Protein AF-A0A8T5KR91-F1 (afdb_monomer)

Structure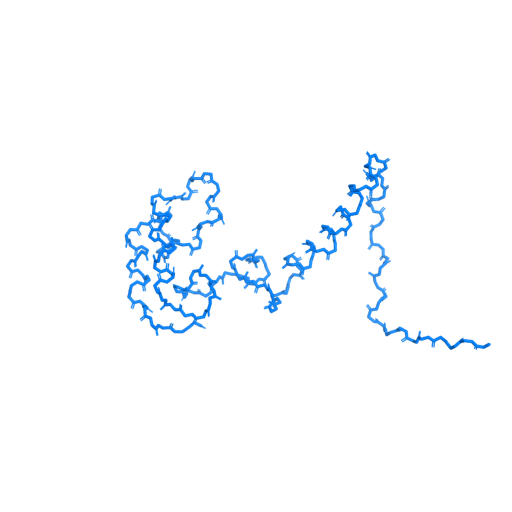 (mmCIF, N/CA/C/O backbone):
data_AF-A0A8T5KR91-F1
#
_entry.id   AF-A0A8T5KR91-F1
#
loop_
_atom_site.group_PDB
_atom_site.id
_atom_site.type_symbol
_atom_site.label_atom_id
_atom_site.label_alt_id
_atom_site.label_comp_id
_atom_site.label_asym_id
_atom_site.label_entity_id
_atom_site.label_seq_id
_atom_site.pdbx_PDB_ins_code
_atom_site.Cartn_x
_atom_site.Cartn_y
_atom_site.Cartn_z
_atom_site.occupancy
_atom_site.B_iso_or_equiv
_atom_site.auth_seq_id
_atom_site.auth_comp_id
_atom_site.auth_asym_id
_atom_site.auth_atom_id
_atom_site.pdbx_PDB_model_num
ATOM 1 N N . GLN A 1 1 ? 14.847 -0.478 58.994 1.00 41.19 1 GLN A N 1
ATOM 2 C CA . GLN A 1 1 ? 13.591 -1.063 58.486 1.00 41.19 1 GLN A CA 1
ATOM 3 C C . GLN A 1 1 ? 13.311 -0.390 57.157 1.00 41.19 1 GLN A C 1
ATOM 5 O O . GLN A 1 1 ? 13.136 0.819 57.150 1.00 41.19 1 GLN A O 1
ATOM 10 N N . PHE A 1 2 ? 13.364 -1.135 56.058 1.00 32.75 2 PHE A N 1
ATOM 11 C CA . PHE A 1 2 ? 12.922 -0.674 54.744 1.00 32.75 2 PHE A CA 1
ATOM 12 C C . PHE A 1 2 ? 11.943 -1.722 54.219 1.00 32.75 2 PHE A C 1
ATOM 14 O O . PHE A 1 2 ? 12.216 -2.918 54.314 1.00 32.75 2 PHE A O 1
ATOM 21 N N . ASN A 1 3 ? 10.770 -1.255 53.797 1.00 34.75 3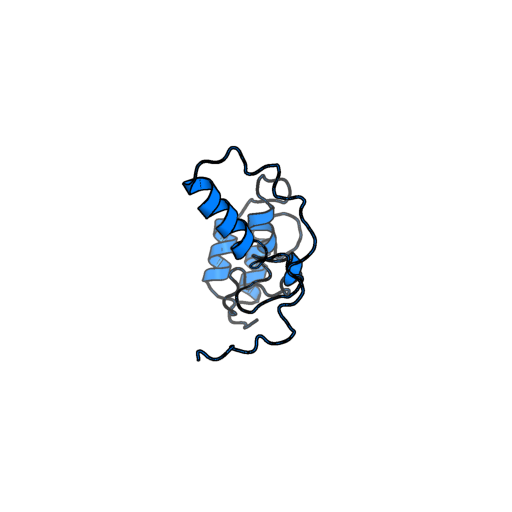 ASN A N 1
ATOM 22 C CA . ASN A 1 3 ? 9.639 -2.081 53.395 1.00 34.75 3 ASN A CA 1
ATOM 23 C C . ASN A 1 3 ? 9.931 -2.812 52.083 1.00 34.75 3 ASN A C 1
ATOM 25 O O . ASN A 1 3 ? 10.434 -2.211 51.136 1.00 34.75 3 ASN A O 1
ATOM 29 N N . ALA A 1 4 ? 9.563 -4.091 52.028 1.00 37.44 4 ALA A N 1
ATOM 30 C CA . ALA A 1 4 ? 9.490 -4.843 50.787 1.00 37.44 4 ALA A CA 1
ATOM 31 C C . ALA A 1 4 ? 8.277 -4.363 49.973 1.00 37.44 4 ALA A C 1
ATOM 33 O O . ALA A 1 4 ? 7.162 -4.307 50.493 1.00 37.44 4 ALA A O 1
ATOM 34 N N . VAL A 1 5 ? 8.503 -4.016 48.707 1.00 41.53 5 VAL A N 1
ATOM 35 C CA . VAL A 1 5 ? 7.446 -3.816 47.709 1.00 41.53 5 VAL A CA 1
ATOM 36 C C . VAL A 1 5 ? 7.018 -5.204 47.232 1.00 41.53 5 VAL A C 1
ATOM 38 O O . VAL A 1 5 ? 7.860 -5.993 46.809 1.00 41.53 5 VAL A O 1
ATOM 41 N N . SER A 1 6 ? 5.732 -5.537 47.347 1.00 45.31 6 SER A N 1
ATOM 42 C CA . SER A 1 6 ? 5.188 -6.794 46.829 1.00 45.31 6 SER A CA 1
ATOM 43 C C . SER A 1 6 ? 5.063 -6.721 45.309 1.00 45.31 6 SER A C 1
ATOM 45 O O . SER A 1 6 ? 4.271 -5.929 44.799 1.00 45.31 6 SER A O 1
ATOM 47 N N . VAL A 1 7 ? 5.824 -7.559 44.611 1.00 43.34 7 VAL A N 1
ATOM 48 C CA . VAL A 1 7 ? 5.693 -7.786 43.169 1.00 43.34 7 VAL A CA 1
ATOM 49 C C . VAL A 1 7 ? 4.540 -8.768 42.939 1.00 43.34 7 VAL A C 1
ATOM 51 O O . VAL A 1 7 ? 4.463 -9.799 43.613 1.00 43.34 7 VAL A O 1
ATOM 54 N N . SER A 1 8 ? 3.606 -8.419 42.052 1.00 41.50 8 SER A N 1
ATOM 55 C CA . SER A 1 8 ? 2.461 -9.259 41.691 1.00 41.50 8 SER A CA 1
ATOM 56 C C . SER A 1 8 ? 2.901 -10.493 40.904 1.00 41.50 8 SER A C 1
ATOM 58 O O . SER A 1 8 ? 3.898 -10.484 40.192 1.00 41.50 8 SER A O 1
ATOM 60 N N . SER A 1 9 ? 2.124 -11.567 41.019 1.00 47.62 9 SER A N 1
ATOM 61 C CA . SER A 1 9 ? 2.372 -12.911 40.474 1.00 47.62 9 SER A CA 1
ATOM 62 C C . SER A 1 9 ? 2.439 -13.030 38.939 1.00 47.62 9 SER A C 1
ATOM 64 O O . SER A 1 9 ? 2.390 -14.142 38.422 1.00 47.62 9 SER A O 1
ATOM 66 N N . SER A 1 10 ? 2.531 -11.922 38.207 1.00 43.81 10 SER A N 1
ATOM 67 C CA . SER A 1 10 ? 2.777 -11.873 36.761 1.00 43.81 10 SER A CA 1
ATOM 68 C C . SER A 1 10 ? 4.258 -12.044 36.408 1.00 43.81 10 SER A C 1
ATOM 70 O O . SER A 1 10 ? 4.575 -12.519 35.325 1.00 43.81 10 SER A O 1
ATOM 72 N N . ASP A 1 11 ? 5.170 -11.740 37.336 1.00 43.94 11 ASP A N 1
ATOM 73 C CA . ASP A 1 11 ? 6.605 -11.611 37.029 1.00 43.94 11 ASP A CA 1
ATOM 74 C C . ASP A 1 11 ? 7.379 -12.932 37.190 1.00 43.94 11 ASP A C 1
ATOM 76 O O . ASP A 1 11 ? 8.609 -12.965 37.227 1.00 43.94 11 ASP A O 1
ATOM 80 N N . GLN A 1 12 ? 6.668 -14.056 37.316 1.00 46.19 12 GLN A N 1
ATOM 81 C CA . GLN A 1 12 ? 7.258 -15.334 37.713 1.00 46.19 12 GLN A CA 1
ATOM 82 C C . GLN A 1 12 ? 7.665 -16.261 36.562 1.00 46.19 12 GLN A C 1
ATOM 84 O O . GLN A 1 12 ? 7.841 -17.459 36.779 1.00 46.19 12 GLN A O 1
ATOM 89 N N . LYS A 1 13 ? 7.885 -15.734 35.354 1.00 42.72 13 LYS A N 1
ATOM 90 C CA . LYS A 1 13 ? 8.383 -16.547 34.235 1.00 42.72 13 LYS A CA 1
ATOM 91 C C . LYS A 1 13 ? 9.566 -15.922 33.496 1.00 42.72 13 LYS A C 1
ATOM 93 O O . LYS A 1 13 ? 9.601 -15.878 32.280 1.00 42.72 13 LYS A O 1
ATOM 98 N N . LEU A 1 14 ? 10.572 -15.489 34.253 1.00 43.12 14 LEU A N 1
ATOM 99 C CA . LEU A 1 14 ? 11.935 -15.281 33.745 1.00 43.12 14 LEU A CA 1
ATOM 100 C C . LEU A 1 14 ? 12.851 -16.439 34.164 1.00 43.12 14 LEU A C 1
ATOM 102 O O . LEU A 1 14 ? 13.928 -16.226 34.717 1.00 43.12 14 LEU A O 1
ATOM 106 N N . THR A 1 15 ? 12.416 -17.684 33.959 1.00 47.44 15 THR A N 1
ATOM 107 C CA . THR A 1 15 ? 13.301 -18.850 34.077 1.00 47.44 15 THR A CA 1
ATOM 108 C C . THR A 1 15 ? 12.973 -19.880 32.997 1.00 47.44 15 THR A C 1
ATOM 110 O O . THR A 1 15 ? 11.818 -20.273 32.853 1.00 47.44 15 THR A O 1
ATOM 113 N N . ALA A 1 16 ? 14.035 -20.323 32.307 1.00 42.16 16 ALA A N 1
ATOM 114 C CA . ALA A 1 16 ? 14.085 -21.030 31.016 1.00 42.16 16 ALA A CA 1
ATOM 115 C C . ALA A 1 16 ? 13.865 -20.041 29.853 1.00 42.16 16 ALA A C 1
ATOM 117 O O . ALA A 1 16 ? 12.781 -19.499 29.728 1.00 42.16 16 ALA A O 1
ATOM 118 N N . ASP A 1 17 ? 14.881 -19.620 29.088 1.00 41.66 17 ASP A N 1
ATOM 119 C CA . ASP A 1 17 ? 15.822 -20.481 28.358 1.00 41.66 17 ASP A CA 1
ATOM 120 C C . ASP A 1 17 ? 17.261 -19.915 28.346 1.00 41.66 17 ASP A C 1
ATOM 122 O O . ASP A 1 17 ? 17.578 -18.914 27.700 1.00 41.66 17 ASP A O 1
ATOM 126 N N . ASN A 1 18 ? 18.170 -20.576 29.068 1.00 46.12 18 ASN A N 1
ATOM 127 C CA . ASN A 1 18 ? 19.588 -20.206 29.186 1.00 46.12 18 ASN A CA 1
ATOM 128 C C . ASN A 1 18 ? 20.440 -20.642 27.971 1.00 46.12 18 ASN A C 1
ATOM 130 O O . ASN A 1 18 ? 21.560 -21.107 28.156 1.00 46.12 18 ASN A O 1
ATOM 134 N N . GLU A 1 19 ? 19.957 -20.493 26.737 1.00 46.78 19 GLU A N 1
ATOM 135 C CA . GLU A 1 19 ? 20.755 -20.824 25.535 1.00 46.78 19 GLU A CA 1
ATOM 136 C C . GLU A 1 19 ? 21.437 -19.606 24.885 1.00 46.78 19 GLU A C 1
ATOM 138 O O . GLU A 1 19 ? 22.218 -19.742 23.951 1.00 46.78 19 GLU A O 1
ATOM 143 N N . TRP A 1 20 ? 21.221 -18.395 25.406 1.00 43.59 20 TRP A N 1
ATOM 144 C CA . TRP A 1 20 ? 21.738 -17.165 24.790 1.00 43.59 20 TRP A CA 1
ATOM 145 C C . TRP A 1 20 ? 23.113 -16.702 25.297 1.00 43.59 20 TRP A C 1
ATOM 147 O O . TRP A 1 20 ? 23.702 -15.793 24.715 1.00 43.59 20 TRP A O 1
ATOM 157 N N . TYR A 1 21 ? 23.651 -17.298 26.366 1.00 43.75 21 TYR A N 1
ATOM 158 C CA . TYR A 1 21 ? 24.854 -16.783 27.038 1.00 43.75 21 TYR A CA 1
ATOM 159 C C . TYR A 1 21 ? 26.193 -17.213 26.424 1.00 43.75 21 TYR A C 1
ATOM 161 O O . TYR A 1 21 ? 27.216 -16.618 26.760 1.00 43.75 21 TYR A O 1
ATOM 169 N N . GLU A 1 22 ? 26.229 -18.183 25.507 1.00 42.66 22 GLU A N 1
ATOM 170 C CA . GLU A 1 22 ? 27.510 -18.625 24.930 1.00 42.66 22 GLU A CA 1
ATOM 171 C C . GLU A 1 22 ? 27.968 -17.781 23.725 1.00 42.66 22 GLU A C 1
ATOM 173 O O . GLU A 1 22 ? 29.168 -17.694 23.465 1.00 42.66 22 GLU A O 1
ATOM 178 N N . HIS A 1 23 ? 27.062 -17.066 23.044 1.00 44.38 23 HIS A N 1
ATOM 179 C CA . HIS A 1 23 ? 27.381 -16.348 21.798 1.00 44.38 23 HIS A CA 1
ATOM 180 C C . HIS A 1 23 ? 27.677 -14.844 21.939 1.00 44.38 23 HIS A C 1
ATOM 182 O O . HIS A 1 23 ? 28.169 -14.235 20.992 1.00 44.38 23 HIS A O 1
ATOM 188 N N . VAL A 1 24 ? 27.453 -14.237 23.108 1.00 52.47 24 VAL A N 1
ATOM 189 C CA . VAL A 1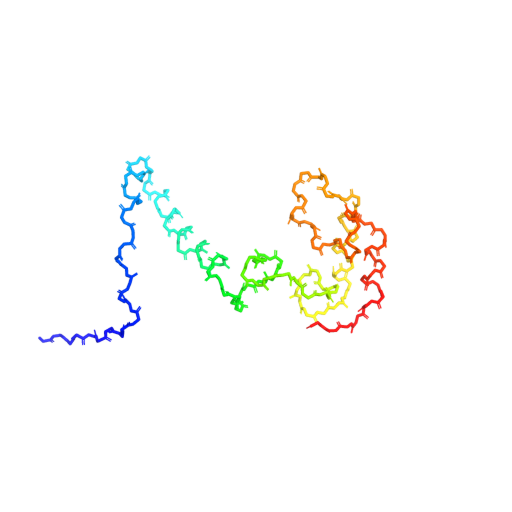 24 ? 27.618 -12.778 23.321 1.00 52.47 24 VAL A CA 1
ATOM 190 C C . VAL A 1 24 ? 29.009 -12.377 23.834 1.00 52.47 24 VAL A C 1
ATOM 192 O O . VAL A 1 24 ? 29.282 -11.203 24.064 1.00 52.47 24 VAL A O 1
ATOM 195 N N . SER A 1 25 ? 29.913 -13.342 24.009 1.00 51.00 25 SER A N 1
ATOM 196 C CA . SER A 1 25 ? 31.232 -13.155 24.632 1.00 51.00 25 SER A CA 1
ATOM 197 C C . SER A 1 25 ? 32.263 -12.411 23.765 1.00 51.00 25 SER A C 1
ATOM 199 O O . SER A 1 25 ? 33.343 -12.094 24.260 1.00 51.00 25 SER A O 1
ATOM 201 N N . ASN A 1 26 ? 31.931 -12.091 22.507 1.00 49.94 26 ASN A N 1
ATOM 202 C CA . ASN A 1 26 ? 32.840 -11.467 21.533 1.00 49.94 26 ASN A CA 1
ATOM 203 C C . ASN A 1 26 ? 32.354 -10.111 20.976 1.00 49.94 26 ASN A C 1
ATOM 205 O O . ASN A 1 26 ? 32.924 -9.627 19.999 1.00 49.94 26 ASN A O 1
ATOM 209 N N . LEU A 1 27 ? 31.314 -9.508 21.556 1.00 52.56 27 LEU A N 1
ATOM 210 C CA . LEU A 1 27 ? 30.773 -8.216 21.112 1.00 52.56 27 LEU A CA 1
ATOM 211 C C . LEU A 1 27 ? 31.338 -7.059 21.955 1.00 52.56 27 LEU A C 1
ATOM 213 O O . LEU A 1 27 ? 31.574 -7.223 23.156 1.00 52.56 27 LEU A O 1
ATOM 217 N N . TYR A 1 28 ? 31.595 -5.896 21.339 1.00 54.28 28 TYR A N 1
ATOM 218 C CA . TYR A 1 28 ? 32.072 -4.720 22.075 1.00 54.28 28 TYR A CA 1
ATOM 219 C C . TYR A 1 28 ? 30.962 -4.193 23.012 1.00 54.28 28 TYR A C 1
ATOM 221 O O . TYR A 1 28 ? 29.782 -4.416 22.749 1.00 54.28 28 TYR A O 1
ATOM 229 N N . PRO A 1 29 ? 31.292 -3.471 24.103 1.00 57.25 29 PRO A N 1
ATOM 230 C CA . PRO A 1 29 ? 30.301 -3.008 25.085 1.00 57.25 29 PRO A CA 1
ATOM 231 C C . PRO A 1 29 ? 29.120 -2.204 24.508 1.00 57.25 29 PRO A C 1
ATOM 233 O O . PRO A 1 29 ? 28.022 -2.269 25.052 1.00 57.25 29 PRO A O 1
ATOM 236 N N . GLU A 1 30 ? 29.327 -1.492 23.397 1.00 51.06 30 GLU A N 1
ATOM 237 C CA . GLU A 1 30 ? 28.289 -0.718 22.696 1.00 51.06 30 GLU A CA 1
ATOM 238 C C . GLU A 1 30 ? 27.341 -1.611 21.865 1.00 51.06 30 GLU A C 1
ATOM 240 O O . GLU A 1 30 ? 26.154 -1.316 21.733 1.00 51.06 30 GLU A O 1
ATOM 245 N N . ASP A 1 31 ? 27.842 -2.743 21.361 1.00 54.03 31 ASP A N 1
ATOM 246 C CA . ASP A 1 31 ? 27.070 -3.728 20.591 1.00 54.03 31 ASP A CA 1
ATOM 247 C C . ASP A 1 31 ? 26.144 -4.546 21.509 1.00 54.03 31 ASP A C 1
ATOM 249 O O . ASP A 1 31 ? 25.069 -4.980 21.102 1.00 54.03 31 ASP A O 1
ATOM 253 N N . ILE A 1 32 ? 26.532 -4.719 22.780 1.00 57.59 32 ILE A N 1
ATOM 254 C CA . ILE A 1 32 ? 25.719 -5.377 23.816 1.00 57.59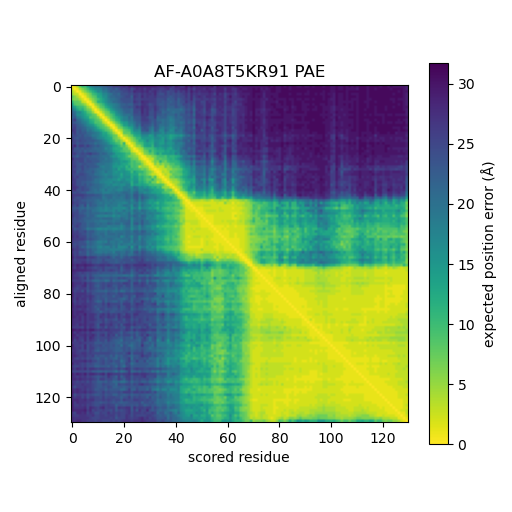 32 ILE A CA 1
ATOM 255 C C . ILE A 1 32 ? 24.481 -4.535 24.143 1.00 57.59 32 ILE A C 1
ATOM 257 O O . ILE A 1 32 ? 23.395 -5.087 24.310 1.00 57.59 32 ILE A O 1
ATOM 261 N N . TYR A 1 33 ? 24.631 -3.207 24.198 1.00 56.84 33 TYR A N 1
ATOM 262 C CA . TYR A 1 33 ? 23.521 -2.294 24.464 1.00 56.84 33 TYR A CA 1
ATOM 263 C C . TYR A 1 33 ? 22.485 -2.323 23.335 1.00 56.84 33 TYR A C 1
ATOM 265 O O . TYR A 1 33 ? 21.290 -2.393 23.615 1.00 56.84 33 TYR A O 1
ATOM 273 N N . GLN A 1 34 ? 22.930 -2.358 22.074 1.00 51.78 34 GLN A N 1
ATOM 274 C CA . GLN A 1 34 ? 22.017 -2.461 20.932 1.00 51.78 34 GLN A CA 1
ATOM 275 C C . GLN A 1 34 ? 21.389 -3.849 20.795 1.00 51.78 34 GLN A C 1
ATOM 277 O O . GLN A 1 34 ? 20.183 -3.942 20.624 1.00 51.78 34 GLN A O 1
ATOM 282 N N . ALA A 1 35 ? 22.137 -4.931 21.027 1.00 53.75 35 ALA A N 1
ATOM 283 C CA . ALA A 1 35 ? 21.565 -6.279 21.046 1.00 53.75 35 ALA A CA 1
ATOM 284 C C . ALA A 1 35 ? 20.552 -6.491 22.195 1.00 53.75 35 ALA A C 1
ATOM 286 O O . ALA A 1 35 ? 19.596 -7.252 22.057 1.00 53.75 35 ALA A O 1
ATOM 287 N N . GLN A 1 36 ? 20.735 -5.822 23.340 1.00 57.75 36 GLN A N 1
ATOM 288 C CA . GLN A 1 36 ? 19.763 -5.828 24.442 1.00 57.75 36 GLN A CA 1
ATOM 289 C C . GLN A 1 36 ? 18.539 -4.954 24.164 1.00 57.75 36 GLN A C 1
ATOM 291 O O . GLN A 1 36 ? 17.463 -5.268 24.672 1.00 57.75 36 GLN A O 1
ATOM 296 N N . LEU A 1 37 ? 18.689 -3.882 23.384 1.00 56.50 37 LEU A N 1
ATOM 297 C CA . LEU A 1 37 ? 17.579 -3.059 22.916 1.00 56.50 37 LEU A CA 1
ATOM 298 C C . LEU A 1 37 ? 16.777 -3.790 21.843 1.00 56.50 37 LEU A C 1
ATOM 300 O O . LEU A 1 37 ? 15.571 -3.888 22.004 1.00 56.50 37 LEU A O 1
ATOM 304 N N . ASP A 1 38 ? 17.415 -4.415 20.859 1.00 56.16 38 ASP A N 1
ATOM 305 C CA . ASP A 1 38 ? 16.744 -5.209 19.823 1.00 56.16 38 ASP A CA 1
ATOM 306 C C . ASP A 1 38 ? 15.988 -6.404 20.418 1.00 56.16 38 ASP A C 1
ATOM 308 O O . ASP A 1 38 ? 14.888 -6.722 19.985 1.00 56.16 38 ASP A O 1
ATOM 312 N N . LYS A 1 39 ? 16.509 -7.026 21.485 1.00 54.31 39 LYS A N 1
ATOM 313 C CA . LYS A 1 39 ? 15.804 -8.117 22.177 1.00 54.31 39 LYS A CA 1
ATOM 314 C C . LYS A 1 39 ? 14.666 -7.640 23.090 1.00 54.31 39 LYS A C 1
ATOM 316 O O . LYS A 1 39 ? 13.757 -8.402 23.380 1.00 54.31 39 LYS A O 1
ATOM 321 N N . ARG A 1 40 ? 14.696 -6.386 23.557 1.00 55.56 40 ARG A N 1
ATOM 322 C CA . ARG A 1 40 ? 13.599 -5.778 24.340 1.00 55.56 40 ARG A CA 1
ATOM 323 C C . ARG A 1 40 ? 12.581 -5.011 23.494 1.00 55.56 40 ARG A C 1
ATOM 325 O O . ARG A 1 40 ? 11.486 -4.777 23.987 1.00 55.56 40 ARG A O 1
ATOM 332 N N . LEU A 1 41 ? 12.953 -4.581 22.291 1.00 55.03 41 LEU A N 1
ATOM 333 C CA . LEU A 1 41 ? 12.145 -3.755 21.388 1.00 55.03 41 LEU A CA 1
ATOM 334 C C . LEU A 1 41 ? 11.663 -4.535 20.160 1.00 55.03 41 LEU A C 1
ATOM 336 O O . LEU A 1 41 ? 10.650 -4.166 19.586 1.00 55.03 41 LEU A O 1
ATOM 340 N N . GLY A 1 42 ? 12.364 -5.597 19.760 1.00 51.09 42 GLY A N 1
ATOM 341 C CA . GLY A 1 42 ? 12.032 -6.413 18.590 1.00 51.09 42 GLY A CA 1
ATOM 342 C C . GLY A 1 42 ? 11.176 -7.641 18.894 1.00 51.09 42 GLY A C 1
ATOM 343 O O . GLY A 1 42 ? 10.441 -8.062 18.020 1.00 51.09 42 GLY A O 1
ATOM 344 N N . GLU A 1 43 ? 11.212 -8.183 20.119 1.00 52.81 43 GLU A N 1
ATOM 345 C CA . GLU A 1 43 ? 10.271 -9.241 20.553 1.00 52.81 43 GLU A CA 1
ATOM 346 C C . GLU A 1 43 ? 8.891 -8.681 20.947 1.00 52.81 43 GLU A C 1
ATOM 348 O O . GLU A 1 43 ? 7.982 -9.451 21.227 1.00 52.81 43 GLU A O 1
ATOM 353 N N . HIS A 1 44 ? 8.754 -7.353 21.038 1.00 61.03 44 HIS A N 1
ATOM 354 C CA . HIS A 1 44 ? 7.576 -6.706 21.620 1.00 61.03 44 HIS A CA 1
ATOM 355 C C . HIS A 1 44 ? 6.832 -5.771 20.664 1.00 61.03 44 HIS A C 1
ATOM 357 O O . HIS A 1 44 ? 5.790 -5.260 21.054 1.00 61.03 44 HIS A O 1
ATOM 363 N N . PHE A 1 45 ? 7.396 -5.498 19.480 1.00 79.56 45 PHE A N 1
ATOM 364 C CA . PHE A 1 45 ? 6.717 -4.716 18.447 1.00 79.56 45 PHE A CA 1
ATOM 365 C C . PHE A 1 45 ? 5.992 -5.616 17.444 1.00 79.56 45 PHE A C 1
ATOM 367 O O . PHE A 1 45 ? 4.900 -5.269 17.052 1.00 79.56 45 PHE A O 1
ATOM 374 N N . CYS A 1 46 ? 6.571 -6.751 17.035 1.00 84.56 46 CYS A N 1
ATOM 375 C CA . CYS A 1 46 ? 5.845 -7.823 16.347 1.00 84.56 46 CYS A CA 1
ATOM 376 C C . CYS A 1 46 ? 6.373 -9.189 16.846 1.00 84.56 46 CYS A C 1
ATOM 378 O O . CYS A 1 46 ? 7.490 -9.279 17.367 1.00 84.56 46 CYS A O 1
ATOM 380 N N . GLY A 1 47 ? 5.606 -10.256 16.656 1.00 83.31 47 GLY A N 1
ATOM 381 C CA . GLY A 1 47 ? 5.902 -11.634 17.026 1.00 83.31 47 GLY A CA 1
ATOM 382 C C . GLY A 1 47 ? 5.411 -12.068 18.414 1.00 83.31 47 GLY A C 1
ATOM 383 O O . GLY A 1 47 ? 5.797 -13.157 18.857 1.00 83.31 47 GLY A O 1
ATOM 384 N N . ASP A 1 48 ? 4.587 -11.275 19.112 1.00 86.00 48 ASP A N 1
ATOM 385 C CA . ASP A 1 48 ? 4.066 -11.621 20.450 1.00 86.00 48 ASP A CA 1
ATOM 386 C C . ASP A 1 48 ? 2.712 -12.373 20.409 1.00 86.00 48 ASP A C 1
ATOM 388 O O . ASP A 1 48 ? 2.230 -12.892 21.428 1.00 86.00 48 ASP A O 1
ATOM 392 N N .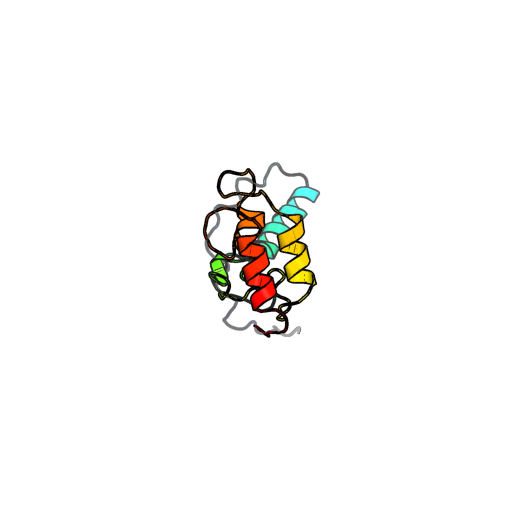 GLY A 1 49 ? 2.127 -12.502 19.212 1.00 85.94 49 GLY A N 1
ATOM 393 C CA . GLY A 1 49 ? 0.851 -13.160 18.949 1.00 85.94 49 GLY A CA 1
ATOM 394 C C . GLY A 1 49 ? -0.385 -12.323 19.288 1.00 85.94 49 GLY A C 1
ATOM 395 O O . GLY A 1 49 ? -1.494 -12.870 19.287 1.00 85.94 49 GLY A O 1
ATOM 396 N N . THR A 1 50 ? -0.223 -11.037 19.604 1.00 87.12 50 THR A N 1
ATOM 397 C CA . THR A 1 50 ? -1.291 -10.099 19.963 1.00 87.12 50 THR A CA 1
ATOM 398 C C . THR A 1 50 ? -1.137 -8.793 19.196 1.00 87.12 50 THR A C 1
ATOM 400 O O . THR A 1 50 ? -0.185 -8.071 19.406 1.00 87.12 50 THR A O 1
ATOM 403 N N . CYS A 1 51 ? -2.146 -8.416 18.410 1.00 85.94 51 CYS A N 1
ATOM 404 C CA . CYS A 1 51 ? -2.168 -7.104 17.763 1.00 85.94 51 CYS A CA 1
ATOM 405 C C . CYS A 1 51 ? -2.350 -5.964 18.784 1.00 85.94 51 CYS A C 1
ATOM 407 O O . CYS A 1 51 ? -3.467 -5.745 19.281 1.00 85.94 51 CYS A O 1
ATOM 409 N N . ASN A 1 52 ? -1.268 -5.261 19.117 1.00 85.38 52 ASN A N 1
ATOM 410 C CA . ASN A 1 52 ? -1.276 -4.134 20.054 1.00 85.38 52 ASN A CA 1
ATOM 411 C C . ASN A 1 52 ? -1.675 -2.806 19.372 1.00 85.38 52 ASN A C 1
ATOM 413 O O . ASN A 1 52 ? -1.789 -2.702 18.158 1.00 85.38 52 ASN A O 1
ATOM 417 N N . SER A 1 53 ? -1.945 -1.754 20.157 1.00 80.31 53 SER A N 1
ATOM 418 C CA . SER A 1 53 ? -2.435 -0.463 19.624 1.00 80.31 53 SER A CA 1
ATOM 419 C C . SER A 1 53 ? -1.397 0.353 18.846 1.00 80.31 53 SER A C 1
ATOM 421 O O . SER A 1 53 ? -1.744 1.337 18.199 1.00 80.31 53 SER A O 1
ATOM 423 N N . ASP A 1 54 ? -0.127 0.014 19.011 1.00 80.56 54 ASP A N 1
ATOM 424 C CA . ASP A 1 54 ? 1.027 0.583 18.323 1.00 80.56 54 ASP A CA 1
ATOM 425 C C . ASP A 1 54 ? 1.507 -0.295 17.159 1.00 80.56 54 ASP A C 1
ATOM 427 O O . ASP A 1 54 ? 2.472 0.061 16.485 1.00 80.56 54 ASP A O 1
ATOM 431 N N . GLU A 1 55 ? 0.798 -1.391 16.899 1.00 85.44 55 GLU A N 1
ATOM 432 C CA . GLU A 1 55 ? 1.027 -2.297 15.787 1.00 85.44 55 GLU A CA 1
ATOM 433 C C . GLU A 1 55 ? -0.009 -2.065 14.697 1.00 85.44 55 GLU A C 1
ATOM 435 O O . GLU A 1 55 ? -1.158 -1.704 14.955 1.00 85.44 55 GLU A O 1
ATOM 440 N N . ASP A 1 56 ? 0.407 -2.307 13.463 1.00 78.12 56 ASP A N 1
ATOM 441 C CA . ASP A 1 56 ? -0.466 -2.243 12.307 1.00 78.12 56 ASP A CA 1
ATOM 442 C C . ASP A 1 56 ? -0.305 -3.506 11.462 1.00 78.12 56 ASP A C 1
ATOM 444 O O . ASP A 1 56 ? 0.780 -4.084 11.395 1.00 78.12 56 ASP A O 1
ATOM 448 N N . CYS A 1 57 ? -1.369 -3.931 10.784 1.00 81.44 57 CYS A N 1
ATOM 449 C CA . CYS A 1 57 ? -1.344 -5.084 9.885 1.00 81.44 57 CYS A CA 1
ATOM 450 C C . CYS A 1 57 ? -0.334 -4.936 8.728 1.00 81.44 57 CYS A C 1
ATOM 452 O O . CYS A 1 57 ? 0.101 -5.949 8.182 1.00 81.44 57 CYS A O 1
ATOM 454 N N . ILE A 1 58 ? 0.083 -3.708 8.384 1.00 78.00 58 ILE A N 1
ATOM 455 C CA . ILE A 1 58 ? 1.152 -3.438 7.411 1.00 78.00 58 ILE A CA 1
ATOM 456 C C . ILE A 1 58 ? 2.533 -3.757 7.998 1.00 78.00 58 ILE A C 1
ATOM 458 O O . ILE A 1 58 ? 3.382 -4.327 7.313 1.00 78.00 58 ILE A O 1
ATOM 462 N N . THR A 1 59 ? 2.791 -3.384 9.255 1.00 78.75 59 THR A N 1
ATOM 463 C CA . THR A 1 59 ? 4.118 -3.536 9.878 1.00 78.75 59 THR A CA 1
ATOM 464 C C . THR A 1 59 ? 4.282 -4.844 10.646 1.00 78.75 59 THR A C 1
ATOM 466 O O . THR A 1 59 ? 5.400 -5.347 10.725 1.00 78.75 59 THR A O 1
ATOM 469 N N . CYS A 1 60 ? 3.185 -5.399 11.168 1.00 85.38 60 CYS A N 1
ATOM 470 C CA . CYS A 1 60 ? 3.113 -6.617 11.978 1.00 85.38 60 CYS A CA 1
ATOM 471 C C . CYS A 1 60 ? 2.002 -7.577 11.492 1.00 85.38 60 CYS A C 1
ATOM 473 O O . CYS A 1 60 ? 1.109 -7.948 12.261 1.00 85.38 60 CYS A O 1
ATOM 475 N N . PRO A 1 61 ? 2.033 -8.034 10.223 1.00 83.31 61 PRO A N 1
ATOM 476 C CA . PRO A 1 61 ? 1.009 -8.936 9.678 1.00 83.31 61 PRO A CA 1
ATOM 477 C C . PRO A 1 61 ? 0.940 -10.297 10.390 1.00 83.31 61 PRO A C 1
ATOM 479 O O . PRO A 1 61 ? -0.064 -11.004 10.296 1.00 83.31 61 PRO A O 1
ATOM 482 N N . GLU A 1 62 ? 2.005 -10.689 11.091 1.00 84.25 62 GLU A N 1
ATOM 483 C CA . GLU A 1 62 ? 2.076 -11.935 11.859 1.00 84.25 62 GLU A CA 1
ATOM 484 C C . GLU A 1 62 ? 1.209 -11.930 13.126 1.00 84.25 62 GLU A C 1
ATOM 486 O O . GLU A 1 62 ? 0.634 -12.970 13.453 1.00 84.25 62 GLU A O 1
ATOM 491 N N . ASP A 1 63 ? 1.037 -10.765 13.760 1.00 85.75 63 ASP A N 1
ATOM 492 C CA . ASP A 1 63 ? 0.237 -10.602 14.982 1.00 85.75 63 ASP A CA 1
ATOM 493 C C . ASP A 1 63 ? -1.149 -10.013 14.696 1.00 85.75 63 ASP A C 1
ATOM 495 O O . ASP A 1 63 ? -2.158 -10.471 15.241 1.00 85.75 63 ASP A O 1
ATOM 499 N N . CYS A 1 64 ? -1.221 -9.030 13.794 1.00 83.38 64 CYS A N 1
ATOM 500 C CA . CYS A 1 64 ? -2.459 -8.346 13.416 1.00 83.38 64 CYS A CA 1
ATOM 501 C C . CYS A 1 64 ? -3.256 -9.052 12.314 1.00 83.38 64 CYS A C 1
ATOM 503 O O . CYS A 1 64 ? -4.428 -8.739 12.092 1.00 83.38 64 CYS A O 1
ATOM 505 N N . GLY A 1 65 ? -2.659 -10.050 11.661 1.00 83.12 65 GLY A N 1
ATOM 506 C CA . GLY A 1 65 ? -3.243 -10.707 10.502 1.00 83.12 65 GLY A CA 1
ATOM 507 C C . GLY A 1 65 ? -3.207 -9.825 9.253 1.00 83.12 65 GLY A C 1
ATOM 508 O O . GLY A 1 65 ? -2.556 -8.784 9.206 1.00 83.12 65 GLY A O 1
ATOM 509 N N . GLY A 1 66 ? -3.908 -10.265 8.206 1.00 70.94 66 GLY A N 1
ATOM 510 C CA . GLY A 1 66 ? -4.028 -9.478 6.981 1.00 70.94 66 GLY A CA 1
ATOM 511 C C . GLY A 1 66 ? -4.861 -8.224 7.221 1.00 70.94 66 GLY A C 1
ATOM 512 O O . GLY A 1 66 ? -5.903 -8.304 7.879 1.00 70.94 66 GLY A O 1
ATOM 513 N N . CYS A 1 67 ? -4.426 -7.095 6.659 1.00 70.88 67 CYS A N 1
ATOM 514 C CA . CYS A 1 67 ? -5.216 -5.873 6.694 1.00 70.88 67 CYS A CA 1
ATOM 515 C C . CYS A 1 67 ? -6.633 -6.142 6.172 1.00 70.88 67 CYS A C 1
ATOM 517 O O . CYS A 1 67 ? -6.785 -6.879 5.185 1.00 70.88 67 CYS A O 1
ATOM 519 N N . PRO A 1 68 ? -7.680 -5.588 6.823 1.00 64.62 68 PRO A N 1
ATOM 520 C CA . PRO A 1 68 ? -9.010 -5.555 6.233 1.00 64.62 68 PRO A CA 1
ATOM 521 C C . PRO A 1 68 ? -8.887 -5.083 4.785 1.00 64.62 68 PRO A C 1
ATOM 523 O O . PRO A 1 68 ? -8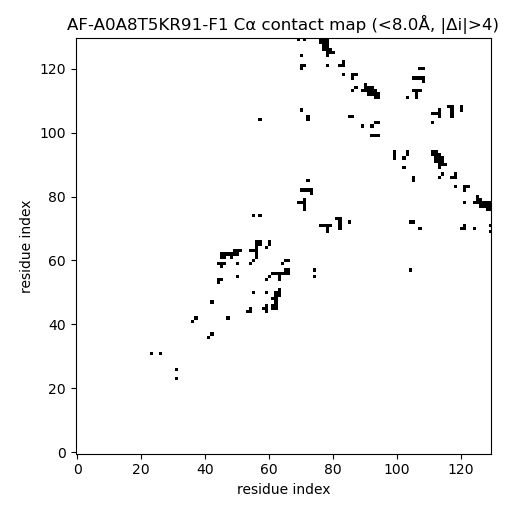.027 -4.258 4.487 1.00 64.62 68 PRO A O 1
ATOM 526 N N . ILE A 1 69 ? -9.715 -5.607 3.877 1.00 65.69 69 ILE A N 1
ATOM 527 C CA . ILE A 1 69 ? -9.752 -5.078 2.509 1.00 65.69 69 ILE A CA 1
ATOM 528 C C . ILE A 1 69 ? -10.383 -3.692 2.602 1.00 65.69 69 ILE A C 1
ATOM 530 O O . ILE A 1 69 ? -11.601 -3.528 2.530 1.00 65.69 69 ILE A O 1
ATOM 534 N N . CYS A 1 70 ? -9.531 -2.729 2.884 1.00 73.06 70 CYS A N 1
ATOM 535 C CA . CYS A 1 70 ? -9.808 -1.330 2.996 1.00 73.06 70 CYS A CA 1
ATOM 536 C C . CYS A 1 70 ? -8.659 -0.649 2.266 1.00 73.06 70 CYS A C 1
ATOM 538 O O . CYS A 1 70 ? -7.495 -0.904 2.558 1.00 73.06 70 CYS A O 1
ATOM 540 N N . GLU A 1 71 ? -8.966 0.151 1.252 1.00 87.00 71 GLU A N 1
ATOM 541 C CA . GLU A 1 71 ? -7.955 0.778 0.397 1.00 87.00 71 GLU A CA 1
ATOM 542 C C . GLU A 1 71 ? -7.219 1.954 1.083 1.00 87.00 71 GLU A C 1
ATOM 544 O O . GLU A 1 71 ? -6.791 2.902 0.427 1.00 87.00 71 GLU A O 1
ATOM 549 N N . ASP A 1 72 ? -7.085 1.875 2.405 1.00 89.19 72 ASP A N 1
ATOM 550 C CA . ASP A 1 72 ? -6.262 2.702 3.280 1.00 89.19 72 ASP A CA 1
ATOM 551 C C . ASP A 1 72 ? -4.876 2.046 3.401 1.00 89.19 72 ASP A C 1
ATOM 553 O O . ASP A 1 72 ? -4.696 1.051 4.101 1.00 89.19 72 ASP A O 1
ATOM 557 N N . VAL A 1 73 ? -3.906 2.549 2.635 1.00 89.25 73 VAL A N 1
ATOM 558 C CA . VAL A 1 73 ? -2.564 1.937 2.495 1.00 89.25 73 VAL A CA 1
ATOM 559 C C . VAL A 1 73 ? -1.544 2.492 3.469 1.00 89.25 73 VAL A C 1
ATOM 561 O O . VAL A 1 73 ? -0.405 2.024 3.494 1.00 89.25 73 VAL A O 1
ATOM 564 N N . ASN A 1 74 ? -1.897 3.539 4.205 1.00 86.56 74 ASN A N 1
ATOM 565 C CA . ASN A 1 74 ? -1.042 4.111 5.238 1.00 86.56 74 ASN A CA 1
ATOM 566 C C . ASN A 1 74 ? -1.611 3.909 6.649 1.00 86.56 74 ASN A C 1
ATOM 568 O O . ASN A 1 74 ? -0.981 4.367 7.606 1.00 86.56 74 ASN A O 1
ATOM 572 N N . SER A 1 75 ? -2.760 3.236 6.746 1.00 86.75 75 SER A N 1
ATOM 573 C CA . SER A 1 75 ? -3.487 2.910 7.967 1.00 86.75 75 SER A CA 1
ATOM 574 C C . SER A 1 75 ? -3.849 4.140 8.803 1.00 86.75 75 SER A C 1
ATOM 576 O O . SER A 1 75 ? -3.754 4.127 10.034 1.00 86.75 75 SER A O 1
ATOM 578 N N . ASP A 1 76 ? -4.241 5.240 8.153 1.00 86.69 76 ASP A N 1
ATOM 579 C CA . ASP A 1 76 ? -4.674 6.463 8.845 1.00 86.69 76 ASP A CA 1
ATOM 580 C C . ASP A 1 76 ? -6.182 6.496 9.175 1.00 86.69 76 ASP A C 1
ATOM 582 O O . ASP A 1 76 ? -6.659 7.399 9.876 1.00 86.69 76 ASP A O 1
ATOM 586 N N . GLY A 1 77 ? -6.916 5.475 8.733 1.00 87.81 77 GLY A N 1
ATOM 587 C CA . GLY A 1 77 ? -8.353 5.284 8.887 1.00 87.81 77 GLY A CA 1
ATOM 588 C C . GLY A 1 77 ? -9.189 5.939 7.786 1.00 87.81 77 GLY A C 1
ATOM 589 O O . GLY A 1 77 ? -10.421 5.872 7.850 1.00 87.81 77 GLY A O 1
ATOM 590 N N . PHE A 1 78 ? -8.579 6.606 6.799 1.00 91.00 78 PHE A N 1
ATOM 591 C CA . PHE A 1 78 ? -9.291 7.372 5.777 1.00 91.00 78 PHE A CA 1
ATOM 592 C C . PHE A 1 78 ? -8.730 7.161 4.376 1.00 91.00 78 PHE A C 1
ATOM 594 O O . PHE A 1 78 ? -7.647 7.627 4.055 1.00 91.00 78 PHE A O 1
ATOM 601 N N . ILE A 1 79 ? -9.574 6.695 3.455 1.00 92.69 79 ILE A N 1
ATOM 602 C CA . ILE A 1 79 ? -9.190 6.577 2.043 1.00 92.69 79 ILE A CA 1
ATOM 603 C C . ILE A 1 79 ? -9.188 7.964 1.396 1.00 92.69 79 ILE A C 1
ATOM 605 O O . ILE A 1 79 ? -10.239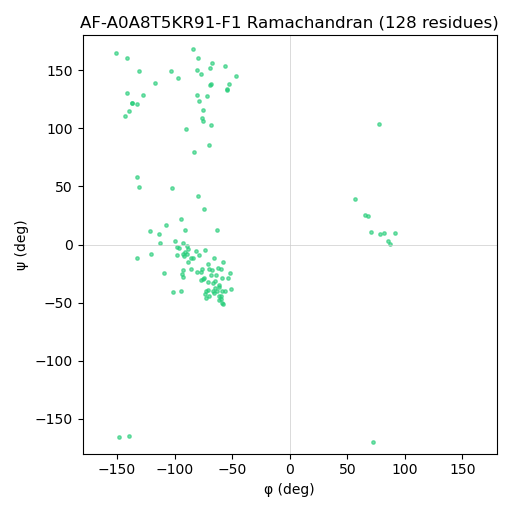 8.558 1.120 1.00 92.69 79 ILE A O 1
ATOM 609 N N . ASN A 1 80 ? -8.008 8.512 1.143 1.00 95.06 80 ASN A N 1
ATOM 610 C CA . ASN A 1 80 ? -7.823 9.873 0.675 1.00 95.06 80 ASN A CA 1
ATOM 611 C C . ASN A 1 80 ? -6.723 9.996 -0.398 1.00 95.06 80 ASN A C 1
ATOM 613 O O . ASN A 1 80 ? -6.355 9.053 -1.097 1.00 95.06 80 ASN A O 1
ATOM 617 N N . VAL A 1 81 ? -6.274 11.227 -0.655 1.00 96.38 81 VAL A N 1
ATOM 618 C CA . VAL A 1 81 ? -5.276 11.489 -1.703 1.00 96.38 81 VAL A CA 1
ATOM 619 C C . VAL A 1 81 ? -3.892 10.946 -1.337 1.00 96.38 81 VAL A C 1
ATOM 621 O O . VAL A 1 81 ? -3.069 10.755 -2.230 1.00 96.38 81 VAL A O 1
ATOM 624 N N . ILE A 1 82 ? -3.627 10.712 -0.051 1.00 95.31 82 ILE A N 1
ATOM 625 C CA . ILE A 1 82 ? -2.378 10.126 0.429 1.00 95.31 82 ILE A CA 1
ATOM 626 C C . ILE A 1 82 ? -2.314 8.652 0.020 1.00 95.31 82 ILE A C 1
ATOM 628 O O . ILE A 1 82 ? -1.307 8.253 -0.567 1.00 95.31 82 ILE A O 1
ATOM 632 N N . ASP A 1 83 ? -3.405 7.902 0.175 1.00 93.81 83 ASP A N 1
ATOM 633 C CA . ASP A 1 83 ? -3.496 6.507 -0.274 1.00 93.81 83 ASP A CA 1
ATOM 634 C C . ASP A 1 83 ? -3.276 6.386 -1.772 1.00 93.81 83 ASP A C 1
ATOM 636 O O . ASP A 1 83 ? -2.450 5.617 -2.269 1.00 93.81 83 ASP A O 1
ATOM 640 N N . LEU A 1 84 ? -3.963 7.261 -2.506 1.00 95.38 84 LEU A N 1
ATOM 641 C CA . LEU A 1 84 ? -3.845 7.342 -3.949 1.00 95.38 84 LEU A CA 1
ATOM 642 C C . LEU A 1 84 ? -2.406 7.656 -4.373 1.00 95.38 84 LEU A C 1
ATOM 644 O O . LEU A 1 84 ? -1.884 7.053 -5.311 1.00 95.38 84 LEU A O 1
ATOM 648 N N . ALA A 1 85 ? -1.762 8.611 -3.700 1.00 96.75 85 ALA A N 1
ATOM 649 C CA . ALA A 1 85 ? -0.397 9.001 -4.007 1.00 96.75 85 ALA A CA 1
ATOM 650 C C . ALA A 1 85 ? 0.568 7.827 -3.811 1.00 96.75 85 ALA A C 1
ATOM 652 O O . ALA A 1 85 ? 1.397 7.588 -4.689 1.00 96.75 85 ALA A O 1
ATOM 653 N N . MET A 1 86 ? 0.438 7.078 -2.714 1.00 94.00 86 MET A N 1
ATOM 654 C CA . MET A 1 86 ? 1.311 5.941 -2.417 1.00 94.00 86 MET A CA 1
ATOM 655 C C . MET A 1 86 ? 1.273 4.900 -3.532 1.00 94.00 86 MET A C 1
ATOM 657 O O . MET A 1 86 ? 2.326 4.603 -4.099 1.00 94.00 86 MET A O 1
ATOM 661 N N . VAL A 1 87 ? 0.081 4.466 -3.952 1.00 95.19 87 VAL A N 1
ATOM 662 C CA . VAL A 1 87 ? -0.067 3.493 -5.048 1.00 95.19 87 VAL A CA 1
ATOM 663 C C . VAL A 1 87 ? 0.459 4.050 -6.377 1.00 95.19 87 VAL A C 1
ATOM 665 O O . VAL A 1 87 ? 1.152 3.355 -7.121 1.00 95.19 87 VAL A O 1
ATOM 668 N N . ILE A 1 88 ? 0.216 5.333 -6.674 1.00 96.31 88 ILE A N 1
ATOM 669 C CA . ILE A 1 88 ? 0.726 5.974 -7.898 1.00 96.31 88 ILE A CA 1
ATOM 670 C C . ILE A 1 88 ? 2.263 5.984 -7.946 1.00 96.31 88 ILE A C 1
ATOM 672 O O . ILE A 1 88 ? 2.827 5.828 -9.035 1.00 96.31 88 ILE A O 1
ATOM 676 N N . PHE A 1 89 ? 2.942 6.173 -6.810 1.00 95.19 89 PHE A N 1
ATOM 677 C CA . PHE A 1 89 ? 4.405 6.279 -6.750 1.00 95.19 89 PHE A CA 1
ATOM 678 C C . PHE A 1 89 ? 5.137 4.939 -6.876 1.00 95.19 89 PHE A C 1
ATOM 680 O O . PHE A 1 89 ? 6.308 4.935 -7.263 1.00 95.19 89 PHE A O 1
ATOM 687 N N . VAL A 1 90 ? 4.473 3.817 -6.596 1.00 94.50 90 VAL A N 1
ATOM 688 C CA . VAL A 1 90 ? 5.079 2.473 -6.629 1.00 94.50 90 VAL A CA 1
ATOM 689 C C . VAL A 1 90 ? 4.625 1.622 -7.821 1.00 94.50 90 VAL A C 1
ATOM 691 O O . VAL A 1 90 ? 4.809 0.409 -7.828 1.00 94.50 90 VAL A O 1
ATOM 694 N N . GLN A 1 91 ? 4.041 2.241 -8.848 1.00 95.25 91 GLN A N 1
ATOM 695 C CA . GLN A 1 91 ? 3.598 1.533 -10.050 1.00 95.25 91 GLN A CA 1
ATOM 696 C C . GLN A 1 91 ? 4.726 0.739 -10.726 1.00 95.25 91 GLN A C 1
ATOM 698 O O . GLN A 1 91 ? 5.896 1.123 -10.701 1.00 95.25 91 GLN A O 1
ATOM 703 N N . SER A 1 92 ? 4.337 -0.315 -11.447 1.00 94.56 92 SER A N 1
ATOM 704 C CA . SER A 1 92 ? 5.223 -1.257 -12.154 1.00 94.56 92 SER A CA 1
ATOM 705 C C . SER A 1 92 ? 6.038 -2.185 -11.250 1.00 94.56 92 SER A C 1
ATOM 707 O O . SER A 1 92 ? 6.940 -2.858 -11.746 1.00 94.56 92 SER A O 1
ATOM 709 N N . ARG A 1 93 ? 5.732 -2.236 -9.950 1.00 96.06 93 ARG A N 1
ATOM 710 C CA . ARG A 1 93 ? 6.233 -3.274 -9.044 1.00 96.06 93 ARG A CA 1
ATOM 711 C C . ARG A 1 93 ? 5.405 -4.543 -9.185 1.00 96.06 93 ARG A C 1
ATOM 713 O O . ARG A 1 93 ? 4.214 -4.467 -9.475 1.00 96.06 93 ARG A O 1
ATOM 720 N N . HIS A 1 94 ? 6.015 -5.696 -8.951 1.00 96.06 94 HIS A N 1
ATOM 721 C CA . HIS A 1 94 ? 5.310 -6.977 -9.025 1.00 96.06 94 HIS A CA 1
ATOM 722 C C . HIS A 1 94 ? 5.901 -8.042 -8.100 1.00 96.06 94 HIS A C 1
ATOM 724 O O . HIS A 1 94 ? 7.059 -7.934 -7.695 1.00 96.06 94 HIS A O 1
ATOM 730 N N . GLN A 1 95 ? 5.160 -9.127 -7.854 1.00 95.31 95 GLN A N 1
ATOM 731 C CA . GLN A 1 95 ? 5.514 -10.205 -6.911 1.00 95.31 95 GLN A CA 1
ATOM 732 C C . GLN A 1 95 ? 6.916 -10.821 -7.105 1.00 95.31 95 GLN A C 1
ATOM 734 O O . GLN A 1 95 ? 7.501 -11.364 -6.170 1.00 95.31 95 GLN A O 1
ATOM 739 N N . GLY A 1 96 ? 7.483 -10.732 -8.312 1.00 94.81 96 GLY A N 1
ATOM 740 C CA . GLY A 1 96 ? 8.845 -11.190 -8.608 1.00 94.81 96 GLY A CA 1
ATOM 741 C C . GLY A 1 96 ? 9.976 -10.224 -8.229 1.00 94.81 96 GLY A C 1
ATOM 742 O O . GLY A 1 96 ? 11.143 -10.580 -8.394 1.00 94.81 96 GLY A O 1
ATOM 743 N N . ASP A 1 97 ? 9.670 -9.009 -7.771 1.00 95.12 97 ASP A N 1
ATOM 744 C CA . ASP A 1 97 ? 10.680 -7.990 -7.496 1.00 95.12 97 ASP A CA 1
ATOM 745 C C . ASP A 1 97 ? 11.426 -8.237 -6.178 1.00 95.12 97 ASP A C 1
ATOM 747 O O . ASP A 1 97 ? 10.835 -8.672 -5.181 1.00 95.12 97 ASP A O 1
ATOM 751 N N . PRO A 1 98 ? 12.722 -7.874 -6.107 1.00 94.56 98 PRO A N 1
ATOM 752 C CA . PRO A 1 98 ? 13.394 -7.723 -4.828 1.00 94.56 98 PRO A CA 1
ATOM 753 C C . PRO A 1 98 ? 12.610 -6.749 -3.943 1.00 94.56 98 PRO A C 1
ATOM 755 O O . PRO A 1 98 ? 12.255 -5.657 -4.389 1.00 94.56 98 PRO A O 1
ATOM 758 N N . TYR A 1 99 ? 12.395 -7.132 -2.684 1.00 88.56 99 TYR A N 1
ATOM 759 C CA . TYR A 1 99 ? 11.650 -6.343 -1.694 1.00 88.56 99 TYR A CA 1
ATOM 760 C C . TYR A 1 99 ? 10.143 -6.194 -1.969 1.00 88.56 99 TYR A C 1
ATOM 762 O O . TYR A 1 99 ? 9.535 -5.255 -1.471 1.00 88.56 99 TYR A O 1
ATOM 770 N N . TRP A 1 100 ? 9.521 -7.123 -2.709 1.00 92.50 100 TRP A N 1
ATOM 771 C C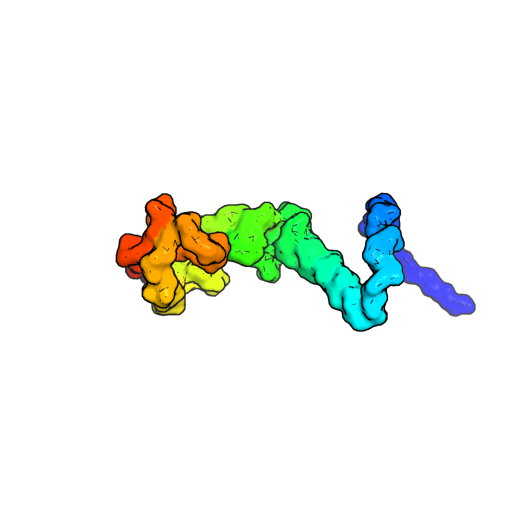A . TRP A 1 100 ? 8.062 -7.137 -2.905 1.00 92.50 100 TRP A CA 1
ATOM 772 C C . TRP A 1 100 ? 7.258 -7.045 -1.597 1.00 92.50 100 TRP A C 1
ATOM 774 O O . TRP A 1 100 ? 6.290 -6.302 -1.544 1.00 92.50 100 TRP A O 1
ATOM 784 N N . HIS A 1 101 ? 7.716 -7.701 -0.526 1.00 87.69 101 HIS A N 1
ATOM 785 C CA . HIS A 1 101 ? 7.089 -7.671 0.807 1.00 87.69 101 HIS A CA 1
ATOM 786 C C . HIS A 1 101 ? 6.946 -6.267 1.422 1.00 87.69 101 HIS A C 1
ATOM 788 O O . HIS A 1 101 ? 6.262 -6.101 2.418 1.00 87.69 101 HIS A O 1
ATOM 794 N N . ALA A 1 102 ? 7.640 -5.258 0.887 1.00 86.62 102 ALA A N 1
ATOM 795 C CA . ALA A 1 102 ? 7.501 -3.874 1.332 1.00 86.62 102 ALA A CA 1
ATOM 796 C C . ALA A 1 102 ? 6.398 -3.110 0.576 1.00 86.62 102 ALA A C 1
ATOM 798 O O . ALA A 1 102 ? 6.118 -1.964 0.915 1.00 86.62 102 ALA A O 1
ATOM 799 N N . TYR A 1 103 ? 5.823 -3.699 -0.475 1.00 91.44 103 TYR A N 1
ATOM 800 C CA . TYR A 1 103 ? 4.871 -3.054 -1.385 1.00 91.44 103 TYR A CA 1
ATOM 801 C C . TYR A 1 103 ? 3.626 -3.900 -1.666 1.00 91.44 103 TYR A C 1
ATOM 803 O O . TYR A 1 103 ? 2.683 -3.394 -2.258 1.00 91.44 103 TYR A O 1
ATOM 811 N N . ASP A 1 104 ? 3.616 -5.171 -1.281 1.00 90.31 104 ASP A N 1
ATOM 812 C CA . ASP A 1 104 ? 2.546 -6.124 -1.579 1.00 90.31 104 ASP A CA 1
ATOM 813 C C . ASP A 1 104 ? 1.169 -5.701 -1.048 1.00 90.31 104 ASP A C 1
ATOM 815 O O . ASP A 1 104 ? 0.163 -5.977 -1.690 1.00 90.31 104 ASP A O 1
ATOM 819 N N . HIS A 1 105 ? 1.118 -4.934 0.040 1.00 88.00 105 HIS A N 1
ATOM 820 C CA . HIS A 1 105 ? -0.102 -4.296 0.553 1.00 88.00 105 HIS A CA 1
ATOM 821 C C . HIS A 1 105 ? -0.705 -3.220 -0.374 1.00 88.00 105 HIS A C 1
ATOM 823 O O . HIS A 1 105 ? -1.823 -2.770 -0.144 1.00 88.00 105 HIS A O 1
ATOM 829 N N . MET A 1 106 ? 0.008 -2.790 -1.418 1.00 92.31 106 MET A N 1
ATOM 830 C CA . MET A 1 106 ? -0.490 -1.840 -2.422 1.00 92.31 106 MET A CA 1
ATOM 831 C C . MET A 1 106 ? -1.043 -2.540 -3.683 1.00 92.31 106 MET A C 1
ATOM 833 O O . MET A 1 106 ? -1.550 -1.861 -4.577 1.00 92.31 106 MET A O 1
ATOM 837 N N . ASP A 1 107 ? -0.966 -3.876 -3.764 1.00 93.75 107 ASP A N 1
ATOM 838 C CA . ASP A 1 107 ? -1.643 -4.707 -4.774 1.00 93.75 107 ASP A CA 1
ATOM 839 C C . ASP A 1 107 ? -3.091 -4.976 -4.346 1.00 93.75 107 ASP A C 1
ATOM 841 O O . ASP A 1 107 ? -3.443 -6.020 -3.795 1.00 93.75 107 ASP A O 1
ATOM 845 N N . MET A 1 108 ? -3.940 -3.981 -4.582 1.00 89.94 108 MET A N 1
ATOM 846 C CA . MET A 1 108 ? -5.343 -3.987 -4.165 1.00 89.94 108 MET A CA 1
ATOM 847 C C . MET A 1 108 ? -6.186 -5.010 -4.911 1.00 89.94 108 MET A C 1
ATOM 849 O O . MET A 1 108 ? -7.221 -5.459 -4.415 1.00 89.94 108 MET A O 1
ATOM 853 N N . THR A 1 109 ? -5.774 -5.361 -6.125 1.00 91.00 109 THR A N 1
ATOM 854 C CA . THR A 1 109 ? -6.484 -6.357 -6.925 1.00 91.00 109 THR A CA 1
ATOM 855 C C . THR A 1 109 ? -6.014 -7.785 -6.656 1.00 91.00 109 THR A C 1
ATOM 857 O O . THR A 1 109 ? -6.729 -8.731 -7.006 1.00 91.00 109 THR A O 1
ATOM 860 N N . GLY A 1 110 ? -4.863 -7.952 -5.997 1.00 91.75 110 GLY A N 1
ATOM 861 C CA . GLY A 1 110 ? -4.236 -9.241 -5.723 1.00 91.75 110 GLY A CA 1
ATOM 862 C C . GLY A 1 110 ? -3.773 -9.949 -6.997 1.00 91.75 110 GLY A C 1
ATOM 863 O O . GLY A 1 110 ? -3.742 -11.184 -7.035 1.00 91.75 110 GLY A O 1
ATOM 864 N N . ASP A 1 111 ? -3.491 -9.195 -8.064 1.00 94.31 111 ASP A N 1
ATOM 865 C CA . ASP A 1 111 ? -3.099 -9.733 -9.371 1.00 94.31 111 ASP A CA 1
ATOM 866 C C . ASP A 1 111 ? -1.576 -9.929 -9.507 1.00 94.31 111 ASP A C 1
ATOM 868 O O . ASP A 1 111 ? -1.091 -10.464 -10.513 1.00 94.31 111 ASP A O 1
ATOM 872 N N . GLY A 1 112 ? -0.827 -9.568 -8.463 1.00 95.62 112 GLY A N 1
ATOM 873 C CA . GLY A 1 112 ? 0.621 -9.653 -8.374 1.00 95.62 112 GLY A CA 1
ATOM 874 C C . GLY A 1 112 ? 1.347 -8.483 -9.035 1.00 95.62 112 GLY A C 1
ATOM 875 O O . GLY A 1 112 ? 2.569 -8.575 -9.203 1.00 95.62 112 GLY A O 1
ATOM 876 N N . MET A 1 113 ? 0.643 -7.421 -9.445 1.00 96.00 113 MET A N 1
ATOM 877 C CA . MET A 1 113 ? 1.178 -6.295 -10.211 1.00 96.00 113 MET A CA 1
ATOM 878 C C . MET A 1 113 ? 0.601 -4.963 -9.721 1.00 96.00 113 MET A C 1
ATOM 880 O O . MET A 1 113 ? -0.542 -4.648 -10.010 1.00 96.00 113 MET A O 1
ATOM 884 N N . ILE A 1 114 ? 1.423 -4.074 -9.163 1.00 96.19 114 ILE A N 1
ATOM 885 C CA . ILE A 1 114 ? 0.960 -2.722 -8.813 1.00 96.19 114 ILE A CA 1
ATOM 886 C C . ILE A 1 114 ? 0.858 -1.866 -10.075 1.00 96.19 114 ILE A C 1
ATOM 888 O O . ILE A 1 114 ? 1.867 -1.481 -10.685 1.00 96.19 114 ILE A O 1
ATOM 892 N N . ASN A 1 115 ? -0.365 -1.564 -10.493 1.00 96.56 115 ASN A N 1
ATOM 893 C CA . ASN A 1 115 ? -0.660 -0.885 -11.741 1.00 96.56 115 ASN A CA 1
ATOM 894 C C . ASN A 1 115 ? -1.921 0.002 -11.649 1.00 96.56 115 ASN A C 1
ATOM 896 O O . ASN A 1 115 ? -2.391 0.382 -10.578 1.00 96.56 115 ASN A O 1
ATOM 900 N N . PHE A 1 116 ? -2.445 0.426 -12.801 1.00 96.12 116 PHE A N 1
ATOM 901 C CA . PHE A 1 116 ? -3.605 1.317 -12.848 1.00 96.12 116 PHE A CA 1
ATOM 902 C C . PHE A 1 116 ? -4.878 0.676 -12.259 1.00 96.12 116 PHE A C 1
ATOM 904 O O . PHE A 1 116 ? -5.761 1.404 -11.800 1.00 96.12 116 PHE A O 1
ATOM 911 N N . TYR A 1 117 ? -4.990 -0.653 -12.271 1.00 95.88 117 TYR A N 1
ATOM 912 C CA . TYR A 1 117 ? -6.126 -1.347 -11.678 1.00 95.88 117 TYR A CA 1
ATOM 913 C C . TYR A 1 117 ? -6.162 -1.150 -10.156 1.00 95.88 117 TYR A C 1
ATOM 915 O O . TYR A 1 117 ? -7.236 -0.867 -9.627 1.00 95.88 117 TYR A O 1
ATOM 923 N N . ASP A 1 118 ? -5.016 -1.134 -9.476 1.00 95.19 118 ASP A N 1
ATOM 924 C CA . ASP A 1 118 ? -4.944 -0.863 -8.031 1.00 95.19 118 ASP A CA 1
ATOM 925 C C . ASP A 1 118 ? -5.242 0.602 -7.720 1.00 95.19 118 ASP A C 1
ATOM 927 O O . ASP A 1 118 ? -6.011 0.915 -6.814 1.00 95.19 118 ASP A O 1
ATOM 931 N N . VAL A 1 119 ? -4.746 1.517 -8.559 1.00 95.62 119 VAL A N 1
ATOM 932 C CA . VAL A 1 119 ? -5.119 2.941 -8.495 1.00 95.62 119 VAL A CA 1
ATOM 933 C C . VAL A 1 119 ? -6.638 3.111 -8.603 1.00 95.62 119 VAL A C 1
ATOM 935 O O . VAL A 1 119 ? -7.228 3.939 -7.909 1.00 95.62 119 VAL A O 1
ATOM 938 N N . SER A 1 120 ? -7.291 2.328 -9.466 1.00 95.56 120 SER A N 1
ATOM 939 C CA . SER A 1 120 ? -8.744 2.382 -9.621 1.00 95.56 120 SER A CA 1
ATOM 940 C C . SER A 1 120 ? -9.489 1.901 -8.373 1.00 95.56 120 SER A C 1
ATOM 942 O O . SER A 1 120 ? -10.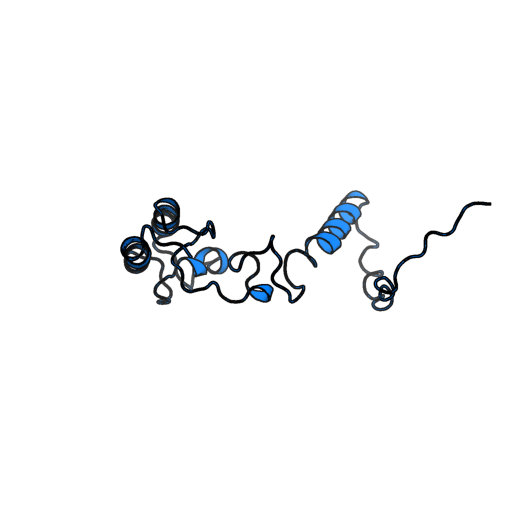537 2.466 -8.062 1.00 95.56 120 SER A O 1
ATOM 944 N N . ALA A 1 121 ? -8.940 0.930 -7.634 1.00 92.75 121 ALA A N 1
ATOM 945 C CA . ALA A 1 121 ? -9.504 0.475 -6.366 1.00 92.75 121 ALA A CA 1
ATOM 946 C C . ALA A 1 121 ? -9.532 1.621 -5.342 1.00 92.75 121 ALA A C 1
ATOM 948 O O . ALA A 1 121 ? -10.602 1.932 -4.819 1.00 92.75 121 ALA A O 1
ATOM 949 N N . ILE A 1 122 ? -8.416 2.352 -5.187 1.00 94.00 122 ILE A N 1
ATOM 950 C CA . ILE A 1 122 ? -8.363 3.536 -4.311 1.00 94.00 122 ILE A CA 1
ATOM 951 C C . ILE A 1 122 ? -9.396 4.588 -4.738 1.00 94.00 122 ILE A C 1
ATOM 953 O O . ILE A 1 122 ? -10.184 5.078 -3.930 1.00 94.00 122 ILE A O 1
ATOM 957 N N . ILE A 1 123 ? -9.413 4.945 -6.030 1.00 94.88 123 ILE A N 1
ATOM 958 C CA . ILE A 1 123 ? -10.287 6.007 -6.555 1.00 94.88 123 ILE A CA 1
ATOM 959 C C . ILE A 1 123 ? -11.766 5.693 -6.300 1.00 94.88 123 ILE A C 1
ATOM 961 O O . ILE A 1 123 ? -12.536 6.594 -5.961 1.00 94.88 123 ILE A O 1
ATOM 965 N N . ASN A 1 124 ? -12.169 4.431 -6.457 1.00 93.31 124 ASN A N 1
ATOM 966 C CA . ASN A 1 124 ? -13.558 4.013 -6.277 1.00 93.31 124 ASN A CA 1
ATOM 967 C C . ASN A 1 124 ? -14.033 4.113 -4.820 1.00 93.31 124 ASN A C 1
ATOM 969 O O . ASN A 1 124 ? -15.239 4.236 -4.595 1.00 93.31 124 ASN A O 1
ATOM 973 N N . ASN A 1 125 ? -13.106 4.115 -3.861 1.00 91.44 125 ASN A N 1
ATOM 974 C CA . ASN A 1 125 ? -13.404 4.137 -2.432 1.00 91.44 125 ASN A CA 1
ATOM 975 C C . ASN A 1 125 ? -12.967 5.434 -1.725 1.00 91.44 125 ASN A C 1
ATOM 977 O O . ASN A 1 125 ? -13.088 5.540 -0.507 1.00 91.44 125 ASN A O 1
ATOM 981 N N . MET A 1 126 ? -12.552 6.470 -2.468 1.00 93.06 126 MET A N 1
ATOM 982 C CA . MET A 1 126 ? -12.170 7.759 -1.876 1.00 93.06 126 MET A CA 1
ATOM 983 C C . MET A 1 126 ? -13.269 8.358 -0.988 1.00 93.06 126 MET A C 1
ATOM 985 O O . MET A 1 126 ? -14.433 8.477 -1.379 1.00 93.06 126 MET A O 1
ATOM 989 N N . GLY A 1 127 ? -12.860 8.829 0.188 1.00 90.19 127 GLY A N 1
ATOM 990 C CA . GLY A 1 127 ? -13.722 9.445 1.192 1.00 90.19 127 GLY A CA 1
ATOM 991 C C . GLY A 1 127 ? -14.411 8.453 2.129 1.00 90.19 127 GLY A C 1
ATOM 992 O O . GLY A 1 127 ? -15.214 8.885 2.957 1.00 90.19 127 GLY A O 1
ATOM 993 N N . GLN A 1 128 ? -14.131 7.153 2.006 1.00 91.25 128 GLN A N 1
ATOM 994 C CA . GLN A 1 128 ? -14.566 6.153 2.978 1.00 91.25 128 GLN A CA 1
ATOM 995 C C . GLN A 1 128 ? -13.657 6.150 4.217 1.00 91.25 128 GLN A C 1
ATOM 997 O O . GLN A 1 128 ? -12.545 6.678 4.199 1.00 91.25 128 GLN A O 1
ATOM 1002 N N . VAL A 1 129 ? -14.187 5.580 5.299 1.00 86.56 129 VAL A N 1
ATOM 1003 C CA . VAL A 1 129 ? -13.506 5.373 6.583 1.00 86.56 129 VAL A CA 1
ATOM 1004 C C . VAL A 1 129 ? -13.424 3.873 6.812 1.00 86.56 129 VAL A C 1
ATOM 1006 O O . VAL A 1 129 ? -14.400 3.169 6.518 1.00 86.56 129 VAL A O 1
ATOM 1009 N N . CYS A 1 130 ? -12.285 3.425 7.320 1.00 75.81 130 CYS A N 1
ATOM 1010 C CA . CYS A 1 130 ? -11.930 2.019 7.470 1.00 75.81 130 CYS A CA 1
ATOM 1011 C C . CYS A 1 130 ? -12.000 1.578 8.937 1.00 75.81 130 CYS A C 1
ATOM 1013 O O . CYS A 1 130 ? -11.647 2.388 9.824 1.00 75.81 130 CYS A O 1
#

Radius of gyration: 21.59 Å; Cα contacts (8 Å, |Δi|>4): 127; chains: 1; bounding box: 47×32×71 Å

Mean predicted aligned error: 15.59 Å

Solvent-accessible surface area (backbone atoms only — not comparable to full-atom values): 8220 Å² total; per-residue (Å²): 143,81,84,82,80,85,78,65,91,82,74,79,72,89,72,85,79,90,79,68,74,81,78,63,81,81,60,56,79,70,54,50,55,50,55,53,44,48,60,65,53,50,54,70,60,42,76,71,70,60,62,47,96,91,43,43,34,86,83,19,40,86,28,48,32,76,62,70,101,47,65,40,73,79,71,81,44,51,21,44,72,65,34,46,46,54,43,64,75,51,50,82,41,35,71,87,43,89,69,30,89,81,49,56,84,48,33,71,74,70,79,50,53,25,42,72,68,25,46,48,54,30,64,77,45,56,77,42,74,106

Foldseek 3Di:
DDDDDDDDPPVPPPDDDPPPPPPCPPDDPVVVVVVVCCVVPVVPQEDVLAQDPNHDCLRHCVNVPHDDLDLPLPPPQFLAVVSLVLLVVPFAQFPPDVPCSNCVSLPSVNPRGSHVVSSVSSVVQHGHGD

Nearest PDB structures (foldseek):
  2b59-assembly1_B  TM=8.635E-01  e=8.995E-02  Acetivibrio thermocellus

Sequence (130 aa):
QFNAVSVSSSDQKLTADNEWYEHVSNLYPEDIYQAQLDKRLGEHFCGDGTCNSDEDCITCPEDCGGCPICEDVNSDGFINVIDLAMVIFVQSRHQGDPYWHAYDHMDMTGDGMINFYDVSAIINNMGQVC

pLDDT: mean 75.14, std 20.44, range [32.75, 96.75]

Secondary structure (DSSP, 8-state):
--PPP---TTS----S-TTSSSSSTTS-HHHHHHHHHHHHHSTTTSSSSS--TT--TTT-HHHH-SPPS-S-SS-SSB-SHHHHHHHHHTTT-BTTSTTGGGTGGG-TT-SSB-SHHHHHHHHHHTT-B-